Protein AF-A0A8J6IWS4-F1 (afdb_monomer_lite)

Organism: NCBI:txid2125989

Sequence (95 aa):
MKFKSLLAAAILIICGVIMYNRLGDLAYKLGFIEISQQTILQNTDKQQVKCRMFAWGFVDEIRLHNNYQKCISNYEQQGYKTVNIVNHSKVTNTN

Secondary structure (DSSP, 8-state):
-HHHHHHHHHHHHHHHHHHHHHHHHHHHHTTEEEEEEEEEEE-TT--EEEEEEEEEEE--HHHHHHHHHHHHHHHHHTT-EEEEEEE--------

pLDDT: mean 79.65, std 14.35, range [35.81, 95.81]

Radius of gyration: 21.72 Å; chains: 1; bounding box: 48×34×58 Å

Foldseek 3Di:
DVVVVVVVVVVVVVVVVVVVVVVVVVQVVVQFAFFWKWWWWAAPVRDIDIQIQ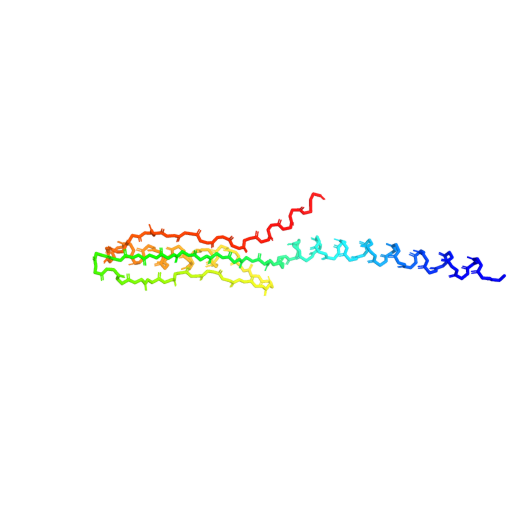GDGGRDDPVVSVVVSVVVVVVVVVVRIGTDDMDGPDPPPPPD

Structure (mmCIF, N/CA/C/O backbone):
data_AF-A0A8J6IWS4-F1
#
_entry.id   AF-A0A8J6IWS4-F1
#
loop_
_atom_site.group_PDB
_atom_site.id
_atom_site.type_symbol
_atom_site.label_atom_id
_atom_site.label_alt_id
_atom_site.label_comp_id
_atom_site.label_asym_id
_atom_site.label_entity_id
_atom_site.label_seq_id
_atom_site.pdbx_PDB_ins_code
_atom_site.Cartn_x
_atom_site.Cartn_y
_atom_site.Cartn_z
_atom_site.occupancy
_atom_site.B_iso_or_equiv
_atom_site.auth_seq_id
_atom_site.auth_comp_id
_atom_site.auth_asym_id
_atom_site.auth_atom_id
_atom_site.pdbx_PDB_model_num
ATOM 1 N N . MET A 1 1 ? 31.442 -20.571 -37.800 1.00 50.06 1 MET A N 1
ATOM 2 C CA . MET A 1 1 ? 30.156 -19.871 -38.053 1.00 50.06 1 MET A CA 1
ATOM 3 C C . MET A 1 1 ? 29.311 -19.640 -36.789 1.00 50.06 1 MET A C 1
ATOM 5 O O . MET A 1 1 ? 28.730 -18.573 -36.672 1.00 50.06 1 MET A O 1
ATOM 9 N N . LYS A 1 2 ? 29.287 -20.563 -35.809 1.00 59.34 2 LYS A N 1
ATOM 10 C CA . LYS A 1 2 ? 28.444 -20.467 -34.593 1.00 59.34 2 LYS A CA 1
ATOM 11 C C . LYS A 1 2 ? 28.809 -19.336 -33.609 1.00 59.34 2 LYS A C 1
ATOM 13 O O . LYS A 1 2 ? 27.914 -18.745 -33.023 1.00 59.34 2 LYS A O 1
ATOM 18 N N . PHE A 1 3 ? 30.090 -18.978 -33.473 1.00 58.66 3 PHE A N 1
ATOM 19 C CA . PHE A 1 3 ? 30.546 -17.976 -32.490 1.00 58.66 3 PHE A CA 1
ATOM 20 C C . PHE A 1 3 ? 30.018 -16.557 -32.766 1.00 58.66 3 PHE A C 1
ATOM 22 O O . PHE A 1 3 ? 29.576 -15.879 -31.849 1.00 58.66 3 PHE A O 1
ATOM 29 N N . LYS A 1 4 ? 29.973 -16.133 -34.040 1.00 66.75 4 LYS A N 1
ATOM 30 C CA . LYS A 1 4 ? 29.422 -14.821 -34.437 1.00 66.75 4 LYS A CA 1
ATOM 31 C C . LYS A 1 4 ? 27.919 -14.712 -34.134 1.00 66.75 4 LYS A C 1
ATOM 33 O O . LYS A 1 4 ? 27.463 -13.665 -33.693 1.00 66.75 4 LYS A O 1
ATOM 38 N N . SER A 1 5 ? 27.177 -15.809 -34.310 1.00 70.25 5 SER A N 1
ATOM 39 C CA . SER A 1 5 ? 25.746 -15.896 -33.974 1.00 70.25 5 SER A CA 1
ATOM 40 C C . SER A 1 5 ? 25.498 -15.863 -32.465 1.00 70.25 5 SER A C 1
ATOM 42 O O . SER A 1 5 ? 24.516 -15.278 -32.021 1.00 70.25 5 SER A O 1
ATOM 44 N N . LEU A 1 6 ? 26.384 -16.479 -31.681 1.00 75.25 6 LEU A N 1
ATOM 45 C CA . LEU A 1 6 ? 26.288 -16.528 -30.220 1.00 75.25 6 LEU A CA 1
ATOM 46 C C . LEU A 1 6 ? 26.627 -15.167 -29.595 1.00 75.25 6 LEU A C 1
ATOM 48 O O . LEU A 1 6 ? 25.956 -14.725 -28.669 1.00 75.25 6 LEU A O 1
ATOM 52 N N . LEU A 1 7 ? 27.610 -14.467 -30.167 1.00 81.06 7 LEU A N 1
ATOM 53 C CA . LEU A 1 7 ? 27.992 -13.118 -29.757 1.00 81.06 7 LEU A CA 1
ATOM 54 C C . LEU A 1 7 ? 26.895 -12.091 -30.085 1.00 81.06 7 LEU A C 1
ATOM 56 O O . LEU A 1 7 ? 26.564 -11.260 -29.247 1.00 81.06 7 LEU A O 1
ATOM 60 N N . ALA A 1 8 ? 26.270 -12.193 -31.264 1.00 84.19 8 ALA A N 1
ATOM 61 C CA . ALA A 1 8 ? 25.134 -11.347 -31.638 1.00 84.19 8 ALA A CA 1
ATOM 62 C C . ALA A 1 8 ? 23.910 -11.574 -30.730 1.00 84.19 8 ALA A C 1
ATOM 64 O O . ALA A 1 8 ? 23.275 -10.612 -30.301 1.00 84.19 8 ALA A O 1
ATOM 65 N N . ALA A 1 9 ? 23.611 -12.832 -30.385 1.00 84.00 9 ALA A N 1
ATOM 66 C CA . ALA A 1 9 ? 22.540 -13.159 -29.447 1.00 84.00 9 ALA A CA 1
ATOM 67 C C . ALA A 1 9 ? 22.821 -12.607 -28.039 1.00 84.00 9 ALA A C 1
ATOM 69 O O . ALA A 1 9 ? 21.936 -12.016 -27.426 1.00 84.00 9 ALA A O 1
ATOM 70 N N . ALA A 1 10 ? 24.059 -12.730 -27.549 1.00 86.62 10 ALA A N 1
ATOM 71 C CA . ALA A 1 10 ? 24.456 -12.172 -26.258 1.00 86.62 10 ALA A CA 1
ATOM 72 C C . ALA A 1 10 ? 24.317 -10.641 -26.225 1.00 86.62 10 ALA A C 1
ATOM 74 O O . ALA A 1 10 ? 23.781 -10.100 -25.262 1.00 86.62 10 ALA A O 1
ATOM 75 N N . ILE A 1 11 ? 24.724 -9.946 -27.293 1.00 88.56 11 ILE A N 1
ATOM 76 C CA . ILE A 1 11 ? 24.568 -8.488 -27.407 1.00 88.56 11 ILE A CA 1
ATOM 77 C C . ILE A 1 11 ? 23.088 -8.091 -27.387 1.00 88.56 11 ILE A C 1
ATOM 79 O O . ILE A 1 11 ? 22.724 -7.167 -26.666 1.00 88.56 11 ILE A O 1
ATOM 83 N N . LEU A 1 12 ? 22.220 -8.805 -28.110 1.00 88.44 12 LEU A N 1
ATOM 84 C CA . LEU A 1 12 ? 20.777 -8.537 -28.100 1.00 88.44 12 LEU A CA 1
ATOM 85 C C . LEU A 1 12 ? 20.155 -8.732 -26.716 1.00 88.44 12 LEU A C 1
ATOM 87 O O . LEU A 1 12 ? 19.342 -7.912 -26.296 1.00 88.44 12 LEU A O 1
ATOM 91 N N . ILE A 1 13 ? 20.560 -9.775 -25.989 1.00 88.94 13 ILE A N 1
ATOM 92 C CA . ILE A 1 13 ? 20.091 -10.020 -24.620 1.00 88.94 13 ILE A CA 1
ATOM 93 C C . ILE A 1 13 ? 20.554 -8.891 -23.694 1.00 88.94 13 ILE A C 1
ATOM 95 O O . ILE A 1 13 ? 19.746 -8.344 -22.948 1.00 88.94 13 ILE A O 1
ATOM 99 N N . ILE A 1 14 ? 21.826 -8.490 -23.777 1.00 88.44 14 ILE A N 1
ATOM 100 C CA . ILE A 1 14 ? 22.377 -7.391 -22.972 1.00 88.44 14 ILE A CA 1
ATOM 101 C C . ILE A 1 14 ? 21.646 -6.077 -23.282 1.00 88.44 14 ILE A C 1
ATOM 103 O O . ILE A 1 14 ? 21.211 -5.387 -22.361 1.00 88.44 14 ILE A O 1
ATOM 107 N N . CYS A 1 15 ? 21.438 -5.749 -24.559 1.00 86.06 15 CYS A N 1
ATOM 108 C CA . CYS A 1 15 ? 20.670 -4.573 -24.965 1.00 86.06 15 CYS A CA 1
ATOM 109 C C . CYS A 1 15 ? 19.221 -4.633 -24.468 1.00 86.06 15 CYS A C 1
ATOM 111 O O . CYS A 1 15 ? 18.717 -3.629 -23.971 1.00 86.06 15 CYS A O 1
ATOM 113 N N . GLY A 1 16 ? 18.571 -5.797 -24.544 1.00 86.06 16 GLY A N 1
ATOM 114 C CA . GLY A 1 16 ? 17.213 -5.996 -24.040 1.00 86.06 16 GLY A CA 1
ATOM 115 C C . GLY A 1 16 ? 17.108 -5.754 -22.534 1.00 86.06 16 GLY A C 1
ATOM 116 O O . GLY A 1 16 ? 16.215 -5.037 -22.089 1.00 86.06 16 GLY A O 1
ATOM 117 N N . VAL A 1 17 ? 18.061 -6.270 -21.753 1.00 83.50 17 VAL A N 1
ATOM 118 C CA . VAL A 1 17 ? 18.116 -6.060 -20.297 1.00 83.50 17 VAL A CA 1
ATOM 119 C C . VAL A 1 17 ? 18.366 -4.588 -19.955 1.00 83.50 17 VAL A C 1
ATOM 121 O O . VAL A 1 17 ? 17.699 -4.039 -19.079 1.00 83.50 17 VAL A O 1
ATOM 124 N N . ILE A 1 18 ? 19.284 -3.917 -20.658 1.00 82.12 18 ILE A N 1
ATOM 125 C CA . ILE A 1 18 ? 19.541 -2.483 -20.455 1.00 82.12 18 ILE A CA 1
ATOM 126 C C . ILE A 1 18 ? 18.284 -1.669 -20.780 1.00 82.12 18 ILE A C 1
ATOM 128 O O . ILE A 1 18 ? 17.900 -0.801 -19.999 1.00 82.12 18 ILE A O 1
ATOM 132 N N . MET A 1 19 ? 17.622 -1.958 -21.901 1.00 80.44 19 MET A N 1
ATOM 133 C CA . MET A 1 19 ? 16.430 -1.231 -22.329 1.00 80.44 19 MET A CA 1
ATOM 134 C C . MET A 1 19 ? 15.267 -1.438 -21.352 1.00 80.44 19 MET A C 1
ATOM 136 O O . MET A 1 19 ? 14.627 -0.466 -20.966 1.00 80.44 19 MET A O 1
ATOM 140 N N . TYR A 1 20 ? 15.053 -2.666 -20.872 1.00 78.00 20 TYR A N 1
ATOM 141 C CA . TYR A 1 20 ? 14.051 -2.974 -19.849 1.00 78.00 20 TYR A CA 1
ATOM 142 C C . TYR A 1 20 ? 14.272 -2.175 -18.556 1.00 78.00 20 TYR A C 1
ATOM 144 O O . TYR A 1 20 ? 13.345 -1.537 -18.058 1.00 78.00 20 TYR A O 1
ATOM 152 N N . ASN A 1 21 ? 15.509 -2.131 -18.053 1.00 76.25 21 ASN A N 1
ATOM 153 C CA . ASN A 1 21 ? 15.832 -1.359 -16.849 1.00 76.25 21 ASN A CA 1
ATOM 154 C C . ASN A 1 21 ? 15.621 0.150 -17.054 1.00 76.25 21 ASN A C 1
ATOM 156 O O . ASN A 1 21 ? 15.132 0.838 -16.160 1.00 76.25 21 ASN A O 1
ATOM 160 N N . ARG A 1 22 ? 15.937 0.674 -18.246 1.00 77.88 22 ARG A N 1
ATOM 161 C CA . ARG A 1 22 ? 15.709 2.088 -18.582 1.00 77.88 22 ARG A CA 1
ATOM 162 C C . ARG A 1 22 ? 14.227 2.428 -18.727 1.00 77.88 22 ARG A C 1
ATOM 164 O O . ARG A 1 22 ? 13.848 3.543 -18.391 1.00 77.88 22 ARG A O 1
ATOM 171 N N . LEU A 1 23 ? 13.400 1.497 -19.203 1.00 77.75 23 LEU A N 1
ATOM 172 C CA . LEU A 1 23 ? 11.956 1.701 -19.348 1.00 77.75 23 LEU A CA 1
ATOM 173 C C . LEU A 1 23 ? 11.251 1.843 -17.998 1.00 77.75 23 LEU A C 1
ATOM 175 O O . LEU A 1 23 ? 10.337 2.654 -17.900 1.00 77.75 23 LEU A O 1
ATOM 179 N N . GLY A 1 24 ? 11.690 1.117 -16.965 1.00 69.31 24 GLY A N 1
ATOM 180 C CA . GLY A 1 24 ? 11.164 1.287 -15.608 1.00 69.31 24 GLY A CA 1
ATOM 181 C C . GLY A 1 24 ? 11.391 2.707 -15.091 1.00 69.31 24 GLY A C 1
ATOM 182 O O . GLY A 1 24 ? 10.441 3.405 -14.751 1.00 69.31 24 GLY A O 1
ATOM 183 N N . ASP A 1 25 ? 12.640 3.168 -15.133 1.00 68.81 25 ASP A N 1
ATOM 184 C CA . ASP A 1 25 ? 13.020 4.512 -14.683 1.00 68.81 25 ASP A CA 1
ATOM 185 C C . ASP A 1 25 ? 12.338 5.624 -15.511 1.00 68.81 25 ASP A C 1
ATOM 187 O O . ASP A 1 25 ? 11.924 6.660 -14.988 1.00 68.81 25 ASP A O 1
ATOM 191 N N . LEU A 1 26 ? 12.142 5.390 -16.815 1.00 68.38 26 LEU A N 1
ATOM 192 C CA . LEU A 1 26 ? 11.383 6.295 -17.677 1.00 68.38 26 LEU A CA 1
ATOM 193 C C . LEU A 1 26 ? 9.895 6.327 -17.305 1.00 68.38 26 LEU A C 1
ATOM 195 O O . LEU A 1 26 ? 9.308 7.401 -17.264 1.00 68.38 26 LEU A O 1
ATOM 199 N N . ALA A 1 27 ? 9.287 5.174 -17.019 1.00 66.81 27 ALA A N 1
ATOM 200 C CA . ALA A 1 27 ? 7.892 5.088 -16.609 1.00 66.81 27 ALA A CA 1
ATOM 201 C C . ALA A 1 27 ? 7.663 5.876 -15.309 1.00 66.81 27 ALA A C 1
ATOM 203 O O . ALA A 1 27 ? 6.763 6.712 -15.275 1.00 66.81 27 ALA A O 1
ATOM 204 N N . TYR A 1 28 ? 8.536 5.725 -14.306 1.00 64.75 28 TYR A N 1
ATOM 205 C CA . TYR A 1 28 ? 8.487 6.525 -13.076 1.00 64.75 28 TYR A CA 1
ATOM 206 C C . TYR A 1 28 ? 8.638 8.026 -13.344 1.00 64.75 28 TYR A C 1
ATOM 208 O O . TYR A 1 28 ? 7.838 8.818 -12.849 1.00 64.75 28 TYR A O 1
ATOM 216 N N . LYS A 1 29 ? 9.601 8.432 -14.185 1.00 67.06 29 LYS A N 1
ATOM 217 C CA . LYS A 1 29 ? 9.774 9.845 -14.582 1.00 67.06 29 LYS A CA 1
ATOM 218 C C . LYS A 1 29 ? 8.575 10.414 -15.331 1.00 67.06 29 LYS A C 1
ATOM 220 O O . LYS A 1 29 ? 8.315 11.610 -15.243 1.00 67.06 29 LYS A O 1
ATOM 225 N N . LEU A 1 30 ? 7.850 9.576 -16.063 1.00 67.75 30 LEU A N 1
ATOM 226 C CA . LEU A 1 30 ? 6.626 9.965 -16.754 1.00 67.75 30 LEU A CA 1
ATOM 227 C C . LEU A 1 30 ? 5.401 9.966 -15.818 1.00 67.75 30 LEU A C 1
ATOM 229 O O . LEU A 1 30 ? 4.329 10.382 -16.245 1.00 67.75 30 LEU A O 1
ATOM 233 N N . GLY A 1 31 ? 5.545 9.545 -14.555 1.00 62.66 31 GLY A N 1
ATOM 234 C CA . GLY A 1 31 ? 4.472 9.509 -13.557 1.00 62.66 31 GLY A CA 1
ATOM 235 C C . GLY A 1 31 ? 3.730 8.173 -13.473 1.00 62.66 31 GLY A C 1
ATOM 236 O O . GLY A 1 31 ? 2.637 8.122 -12.916 1.00 62.66 31 GLY A O 1
ATOM 237 N N . PHE A 1 32 ? 4.278 7.097 -14.045 1.00 69.62 32 PHE A N 1
ATOM 238 C CA . PHE A 1 32 ? 3.762 5.740 -13.887 1.00 69.62 32 PHE A CA 1
ATOM 239 C C . PHE A 1 32 ? 4.186 5.196 -12.527 1.00 69.62 32 PHE A C 1
ATOM 241 O O . PHE A 1 32 ? 5.374 5.017 -12.261 1.00 69.62 32 PHE A O 1
ATOM 248 N N . ILE A 1 33 ? 3.215 4.929 -11.664 1.00 72.75 33 ILE A N 1
ATOM 249 C CA . ILE A 1 33 ? 3.468 4.563 -10.278 1.00 72.75 33 ILE A CA 1
ATOM 250 C C . ILE A 1 33 ? 2.633 3.336 -9.914 1.00 72.75 33 ILE A C 1
ATOM 252 O O . ILE A 1 33 ? 1.464 3.221 -10.287 1.00 72.75 33 ILE A O 1
ATOM 256 N N . GLU A 1 34 ? 3.245 2.422 -9.164 1.00 72.38 34 GLU A N 1
ATOM 257 C CA . GLU A 1 34 ? 2.569 1.324 -8.477 1.00 72.38 34 GLU A CA 1
ATOM 258 C C . GLU A 1 34 ? 2.572 1.627 -6.974 1.00 72.38 34 GLU A C 1
ATOM 260 O O . GLU A 1 34 ? 3.585 1.459 -6.295 1.00 72.38 34 GLU A O 1
ATOM 265 N N . ILE A 1 35 ? 1.445 2.109 -6.446 1.00 76.25 35 ILE A N 1
ATOM 266 C CA . ILE A 1 35 ? 1.267 2.344 -5.007 1.00 76.25 35 ILE A CA 1
ATOM 267 C C . ILE A 1 35 ? 0.108 1.489 -4.517 1.00 76.25 35 ILE A C 1
ATOM 269 O O . ILE A 1 35 ? -1.000 1.568 -5.045 1.00 76.25 35 ILE A O 1
ATOM 273 N N . SER A 1 36 ? 0.353 0.725 -3.453 1.00 81.00 36 SER A N 1
ATOM 274 C CA . SER A 1 36 ? -0.678 -0.007 -2.725 1.00 81.00 36 SER A CA 1
ATOM 275 C C . SER A 1 36 ? -0.484 0.154 -1.218 1.00 81.00 36 SER A C 1
ATOM 277 O O . SER A 1 36 ? 0.508 -0.310 -0.654 1.00 81.00 36 SER A O 1
ATOM 279 N N . GLN A 1 37 ? -1.446 0.777 -0.541 1.00 86.94 37 GLN A N 1
ATOM 280 C CA . GLN A 1 37 ? -1.498 0.849 0.923 1.00 86.94 37 GLN A CA 1
ATOM 281 C C . GLN A 1 37 ? -2.900 0.520 1.412 1.00 86.94 37 GLN A C 1
ATOM 283 O O . GLN A 1 37 ? -3.897 0.852 0.769 1.00 86.94 37 GLN A O 1
ATOM 288 N N . GLN A 1 38 ? -2.985 -0.129 2.565 1.00 89.56 38 GLN A N 1
ATOM 289 C CA . GLN A 1 38 ? -4.252 -0.464 3.187 1.00 89.56 38 GLN A CA 1
ATOM 290 C C . GLN A 1 38 ? -4.173 -0.265 4.697 1.00 89.56 38 GLN A C 1
ATOM 292 O O . GLN A 1 38 ? -3.372 -0.904 5.367 1.00 89.56 38 GLN A O 1
ATOM 297 N N . THR A 1 39 ? -5.079 0.534 5.247 1.00 92.50 39 THR A N 1
ATOM 298 C CA . THR A 1 39 ? -5.269 0.691 6.688 1.00 92.50 39 THR A CA 1
ATOM 299 C C . THR A 1 39 ? -6.574 0.023 7.097 1.00 92.50 39 THR A C 1
ATOM 301 O O . THR A 1 39 ? -7.624 0.233 6.485 1.00 92.50 39 THR A O 1
ATOM 304 N N . ILE A 1 40 ? -6.507 -0.795 8.143 1.00 91.94 40 ILE A N 1
ATOM 305 C CA . ILE A 1 40 ? -7.664 -1.392 8.804 1.00 91.94 40 ILE A CA 1
ATOM 306 C C . ILE A 1 40 ? -7.945 -0.569 10.057 1.00 91.94 40 ILE A C 1
ATOM 308 O O . ILE A 1 40 ? -7.071 -0.434 10.918 1.00 91.94 40 ILE A O 1
ATOM 312 N N . LEU A 1 41 ? -9.163 -0.041 10.163 1.00 91.81 41 LEU A N 1
ATOM 313 C CA . LEU A 1 41 ? -9.650 0.621 11.367 1.00 91.81 41 LEU A CA 1
ATOM 314 C C . LEU A 1 41 ? -10.728 -0.228 12.039 1.00 91.81 41 LEU A C 1
ATOM 316 O O . LEU A 1 41 ? -11.478 -0.932 11.363 1.00 91.81 41 LEU A O 1
ATOM 320 N N . GLN A 1 42 ? -10.805 -0.155 13.365 1.00 93.31 42 GLN A N 1
ATOM 321 C CA . GLN A 1 42 ? -11.760 -0.896 14.180 1.00 93.31 42 GLN A CA 1
ATOM 322 C C . GLN A 1 42 ? -12.406 0.007 15.236 1.00 93.31 42 GLN A C 1
ATOM 324 O O . GLN A 1 42 ? -11.707 0.785 15.882 1.00 93.31 42 GLN A O 1
ATOM 329 N N . ASN A 1 43 ? -13.723 -0.090 15.426 1.00 90.81 43 ASN A N 1
ATOM 330 C CA . ASN A 1 43 ? -14.431 0.617 16.502 1.00 90.81 43 ASN A CA 1
ATOM 331 C C . ASN A 1 43 ? -14.534 -0.230 17.788 1.00 90.81 43 ASN A C 1
ATOM 333 O O . ASN A 1 43 ? -14.079 -1.376 17.847 1.00 90.81 43 ASN A O 1
ATOM 337 N N . THR A 1 44 ? -15.148 0.331 18.832 1.00 88.69 44 THR A N 1
ATOM 338 C CA . THR A 1 44 ? -15.381 -0.346 20.122 1.00 88.69 44 THR A CA 1
ATOM 339 C C . THR A 1 44 ? -16.231 -1.611 19.999 1.00 88.69 44 THR A C 1
ATOM 341 O O . THR A 1 44 ? -16.009 -2.566 20.741 1.00 88.69 44 THR A O 1
ATOM 344 N N . ASP A 1 45 ? -17.122 -1.663 19.007 1.00 91.56 45 ASP A N 1
ATOM 345 C CA . ASP A 1 45 ? -17.985 -2.814 18.710 1.00 91.56 45 ASP A CA 1
ATOM 346 C C . ASP A 1 45 ? -17.285 -3.878 17.846 1.00 91.56 45 ASP A C 1
ATOM 348 O O . ASP A 1 45 ? -17.916 -4.795 17.317 1.00 91.56 45 ASP A O 1
ATOM 352 N N . LYS A 1 46 ? -15.958 -3.766 17.694 1.00 88.88 46 LYS A N 1
ATOM 353 C CA . LYS A 1 46 ? -15.089 -4.645 16.898 1.00 88.88 46 LYS A CA 1
ATOM 354 C C . LYS A 1 46 ? -15.401 -4.668 15.398 1.00 88.88 46 LYS A C 1
ATOM 356 O O . LYS A 1 46 ? -14.820 -5.498 14.693 1.00 88.88 46 LYS A O 1
ATOM 361 N N . GLN A 1 47 ? -16.227 -3.758 14.886 1.00 91.19 47 GLN A N 1
ATOM 362 C CA . GLN A 1 47 ? -16.484 -3.615 13.454 1.00 91.19 47 GLN A CA 1
ATOM 363 C C . GLN A 1 47 ? -15.234 -3.091 12.757 1.00 91.19 47 GLN A C 1
ATOM 365 O O . GLN A 1 47 ? -14.613 -2.139 13.226 1.00 91.19 47 GLN A O 1
ATOM 370 N N . GLN A 1 48 ? -14.864 -3.721 11.643 1.00 91.69 48 GLN A N 1
ATOM 371 C CA . GLN A 1 48 ? -13.655 -3.385 10.897 1.00 91.69 48 GLN A CA 1
ATOM 372 C C . GLN A 1 48 ? -13.990 -2.748 9.555 1.00 91.69 48 GLN A C 1
ATOM 374 O O . GLN A 1 48 ? -14.790 -3.278 8.784 1.00 91.69 48 GLN A O 1
ATOM 379 N N . VAL A 1 49 ? -13.297 -1.659 9.246 1.00 92.31 49 VAL A N 1
ATOM 380 C CA . VAL A 1 49 ? -13.351 -0.976 7.952 1.00 92.31 49 VAL A CA 1
ATOM 381 C C . VAL A 1 49 ? -11.957 -0.930 7.342 1.00 92.31 49 VAL A C 1
ATOM 383 O O . VAL A 1 49 ? -10.948 -0.885 8.047 1.00 92.31 49 VAL A O 1
ATOM 386 N N . LYS A 1 50 ? -11.887 -0.986 6.011 1.00 92.25 50 LYS A N 1
ATOM 387 C CA . LYS A 1 50 ? -10.624 -1.019 5.266 1.00 92.25 50 LYS A CA 1
ATOM 388 C C . LYS A 1 50 ? -10.548 0.195 4.350 1.00 92.25 50 LYS A C 1
ATOM 390 O O . LYS A 1 50 ? -11.266 0.256 3.356 1.00 92.25 50 LYS A O 1
ATOM 395 N N . CYS A 1 51 ? -9.649 1.122 4.655 1.00 92.06 51 CYS A N 1
ATOM 396 C CA . CYS A 1 51 ? -9.257 2.183 3.735 1.00 92.06 51 CYS A CA 1
ATOM 397 C C . CYS A 1 51 ? -8.103 1.662 2.881 1.00 92.06 51 CYS A C 1
ATOM 399 O O . CYS A 1 51 ? -7.120 1.164 3.420 1.00 92.06 51 CYS A O 1
ATOM 401 N N . ARG A 1 52 ? -8.228 1.723 1.553 1.00 89.00 52 ARG A N 1
ATOM 402 C CA . ARG A 1 52 ? -7.218 1.212 0.611 1.00 89.00 52 ARG A CA 1
ATOM 403 C C . ARG A 1 52 ? -6.901 2.280 -0.422 1.00 89.00 52 ARG A C 1
ATOM 405 O O . ARG A 1 52 ? -7.825 2.856 -0.989 1.00 89.00 52 ARG A O 1
ATOM 412 N N . MET A 1 53 ? -5.621 2.502 -0.684 1.00 86.81 53 MET A N 1
ATOM 413 C CA . MET A 1 53 ? -5.153 3.198 -1.873 1.00 86.81 53 MET A CA 1
ATOM 414 C C . MET A 1 53 ? -4.502 2.159 -2.779 1.00 86.81 53 MET A C 1
ATOM 416 O O . MET A 1 53 ? -3.655 1.390 -2.332 1.00 86.81 53 MET A O 1
ATOM 420 N N . PHE A 1 54 ? -4.921 2.125 -4.036 1.00 82.25 54 PHE A N 1
ATOM 421 C CA . PHE A 1 54 ? -4.266 1.343 -5.069 1.00 82.25 54 PHE A CA 1
ATOM 422 C C . PHE A 1 54 ? -4.235 2.177 -6.338 1.00 82.25 54 PHE A C 1
ATOM 424 O O . PHE A 1 54 ? -5.271 2.697 -6.760 1.00 82.25 54 PHE A O 1
ATOM 431 N N . ALA A 1 55 ? -3.062 2.286 -6.938 1.00 80.12 55 ALA A N 1
ATOM 432 C CA . ALA A 1 55 ? -2.909 2.820 -8.272 1.00 80.12 55 ALA A CA 1
ATOM 433 C C . ALA A 1 55 ? -1.812 2.069 -9.011 1.00 80.12 55 ALA A C 1
ATOM 435 O O . ALA A 1 55 ? -0.799 1.681 -8.429 1.00 80.12 55 ALA A O 1
ATOM 436 N N . TRP A 1 56 ? -2.059 1.886 -10.302 1.00 75.12 56 TRP A N 1
ATOM 437 C CA . TRP A 1 56 ? -1.132 1.303 -11.251 1.00 75.12 56 TRP A CA 1
ATOM 438 C C . TRP A 1 56 ? -1.296 2.057 -12.567 1.00 75.12 56 TRP A C 1
ATOM 440 O O . TRP A 1 56 ? -2.341 1.956 -13.212 1.00 75.12 56 TRP A O 1
ATOM 450 N N . GLY A 1 57 ? -0.319 2.894 -12.911 1.00 74.88 57 GLY A N 1
ATOM 451 C CA . GLY A 1 57 ? -0.389 3.766 -14.084 1.00 74.88 57 GLY A CA 1
ATOM 452 C C . GLY A 1 57 ? -0.027 5.216 -13.790 1.00 74.88 57 GLY A C 1
ATOM 453 O O . GLY A 1 57 ? 0.565 5.522 -12.758 1.00 74.88 57 GLY A O 1
ATOM 454 N N . PHE A 1 58 ? -0.404 6.108 -14.707 1.00 71.94 58 PHE A N 1
ATOM 455 C CA . PHE A 1 58 ? -0.263 7.554 -14.536 1.00 71.94 58 PHE A CA 1
ATOM 456 C C . PHE A 1 58 ? -1.315 8.067 -13.557 1.00 71.94 58 PHE A C 1
ATOM 458 O O . PHE A 1 58 ? -2.494 8.169 -13.905 1.00 71.94 58 PHE A O 1
ATOM 465 N N . VAL A 1 59 ? -0.904 8.359 -12.325 1.00 72.69 59 VAL A N 1
ATOM 466 C CA . VAL A 1 59 ? -1.822 8.795 -11.272 1.00 72.69 59 VAL A CA 1
ATOM 467 C C . VAL A 1 59 ? -1.317 10.057 -10.587 1.00 72.69 59 VAL A C 1
ATOM 469 O O . VAL A 1 59 ? -0.126 10.241 -10.369 1.00 72.69 59 VAL A O 1
ATOM 472 N N . ASP A 1 60 ? -2.254 10.922 -10.214 1.00 80.56 60 ASP A N 1
ATOM 473 C CA . ASP A 1 60 ? -1.991 12.037 -9.310 1.00 80.56 60 ASP A CA 1
ATOM 474 C C . ASP A 1 60 ? -1.845 11.487 -7.880 1.00 80.56 60 ASP A C 1
ATOM 476 O O . ASP A 1 60 ? -2.842 11.190 -7.20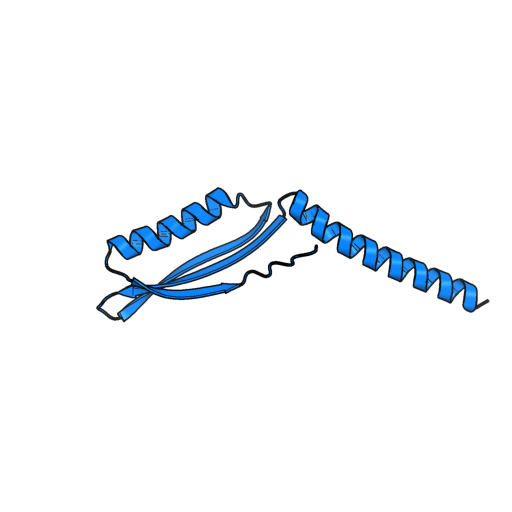8 1.00 80.56 60 ASP A O 1
ATOM 480 N N . GLU A 1 61 ? -0.595 11.301 -7.444 1.00 77.50 61 GLU A N 1
ATOM 481 C CA . GLU A 1 61 ? -0.243 10.780 -6.116 1.00 77.50 61 GLU A CA 1
ATOM 482 C C . GLU A 1 61 ? -0.890 11.586 -4.989 1.00 77.50 61 GLU A C 1
ATOM 484 O O . GLU A 1 61 ? -1.397 11.008 -4.027 1.00 77.50 61 GLU A O 1
ATOM 489 N N . ILE A 1 62 ? -0.922 12.916 -5.121 1.00 82.31 62 ILE A N 1
ATOM 490 C CA . ILE A 1 62 ? -1.437 13.820 -4.091 1.00 82.31 62 ILE A CA 1
ATOM 491 C C . ILE A 1 62 ? -2.935 13.595 -3.930 1.00 82.31 62 ILE A C 1
ATOM 493 O O . ILE A 1 62 ? -3.438 13.456 -2.813 1.00 82.31 62 ILE A O 1
ATOM 497 N N . ARG A 1 63 ? -3.670 13.514 -5.043 1.00 85.38 63 ARG A N 1
ATOM 498 C CA . ARG A 1 63 ? -5.112 13.254 -5.004 1.00 85.38 63 ARG A CA 1
ATOM 499 C C . ARG A 1 63 ? -5.423 11.870 -4.439 1.00 85.38 63 ARG A C 1
ATOM 501 O O . ARG A 1 63 ? -6.356 11.734 -3.644 1.00 85.38 63 ARG A O 1
ATOM 508 N N . LEU A 1 64 ? -4.654 10.854 -4.829 1.00 85.38 64 LEU A N 1
ATOM 509 C CA . LEU A 1 64 ? -4.823 9.488 -4.336 1.00 85.38 64 LEU A CA 1
ATOM 510 C C . LEU A 1 64 ? -4.560 9.401 -2.826 1.00 85.38 64 LEU A C 1
ATOM 512 O O . LEU A 1 64 ? -5.375 8.844 -2.086 1.00 85.38 64 LEU A O 1
ATOM 516 N N . HIS A 1 65 ? -3.472 10.018 -2.364 1.00 87.69 65 HIS A N 1
ATOM 517 C CA . HIS A 1 65 ? -3.111 10.074 -0.954 1.00 87.69 65 HIS A CA 1
ATOM 518 C C . HIS A 1 65 ? -4.143 10.859 -0.137 1.00 87.69 65 HIS A C 1
ATOM 520 O O . HIS A 1 65 ? -4.586 10.395 0.911 1.00 87.69 65 HIS A O 1
ATOM 526 N N . ASN A 1 66 ? -4.611 12.003 -0.640 1.00 91.44 66 ASN A N 1
ATOM 527 C CA . ASN A 1 66 ? -5.635 12.803 0.031 1.00 91.44 66 ASN A CA 1
ATOM 528 C C . ASN A 1 66 ? -6.945 12.033 0.217 1.00 91.44 66 ASN A C 1
ATOM 530 O O . ASN A 1 66 ? -7.554 12.105 1.282 1.00 91.44 66 ASN A O 1
ATOM 534 N N . ASN A 1 67 ? -7.386 11.277 -0.790 1.00 90.38 67 ASN A N 1
ATOM 535 C CA . ASN A 1 67 ? -8.595 10.460 -0.676 1.00 90.38 67 ASN A CA 1
ATOM 536 C C . ASN A 1 67 ? -8.430 9.336 0.356 1.00 90.38 67 ASN A C 1
ATOM 538 O O . ASN A 1 67 ? -9.356 9.049 1.116 1.00 90.38 67 ASN A O 1
ATOM 542 N N . TYR A 1 68 ? -7.243 8.735 0.417 1.00 92.38 68 TYR A N 1
ATOM 543 C CA . TYR A 1 68 ? -6.913 7.729 1.419 1.00 92.38 68 TYR A CA 1
ATOM 544 C C . TYR A 1 68 ? -6.915 8.294 2.844 1.00 92.38 68 TYR A C 1
ATOM 546 O O . TYR A 1 68 ? -7.572 7.734 3.722 1.00 92.38 68 TYR A O 1
ATOM 554 N N . GLN A 1 69 ? -6.260 9.436 3.063 1.00 93.19 69 GLN A N 1
ATOM 555 C CA . GLN A 1 69 ? -6.239 10.105 4.367 1.00 93.19 69 GLN A CA 1
ATOM 556 C C . GLN A 1 69 ? -7.631 10.580 4.787 1.00 93.19 69 GLN A C 1
ATOM 558 O O . GLN A 1 69 ? -8.011 10.423 5.944 1.00 93.19 69 GLN A O 1
ATOM 563 N N . LYS A 1 70 ? -8.444 11.080 3.846 1.00 95.50 70 LYS A N 1
ATOM 564 C CA . LYS A 1 70 ? -9.854 11.410 4.106 1.00 95.50 70 LYS A CA 1
ATOM 565 C C . LYS A 1 70 ? -10.653 10.195 4.569 1.00 95.50 70 LYS A C 1
ATOM 567 O O . LYS A 1 70 ? -11.458 10.330 5.482 1.00 95.50 70 LYS A O 1
ATOM 572 N N . CYS A 1 71 ? -10.432 9.018 3.977 1.00 93.62 71 CYS A N 1
ATOM 573 C CA . CYS A 1 71 ? -11.087 7.786 4.422 1.00 93.62 71 CYS A CA 1
ATOM 574 C C . CYS A 1 71 ? -10.753 7.483 5.888 1.00 93.62 71 CYS A C 1
ATOM 576 O O . CYS A 1 71 ? -11.664 7.306 6.691 1.00 93.62 71 CYS A O 1
ATOM 578 N N . ILE A 1 72 ? -9.464 7.486 6.242 1.00 94.25 72 ILE A N 1
ATOM 579 C CA . ILE A 1 72 ? -8.996 7.229 7.613 1.00 94.25 72 ILE A CA 1
ATOM 580 C C . ILE A 1 72 ? -9.595 8.261 8.573 1.00 94.25 72 ILE A C 1
ATOM 582 O O . ILE A 1 72 ? -10.269 7.886 9.528 1.00 94.25 72 ILE A O 1
ATOM 586 N N . SER A 1 73 ? -9.435 9.549 8.264 1.00 94.88 73 SER A N 1
ATOM 587 C CA . SER A 1 73 ? -9.905 10.652 9.105 1.00 94.88 73 SER A CA 1
ATOM 588 C C 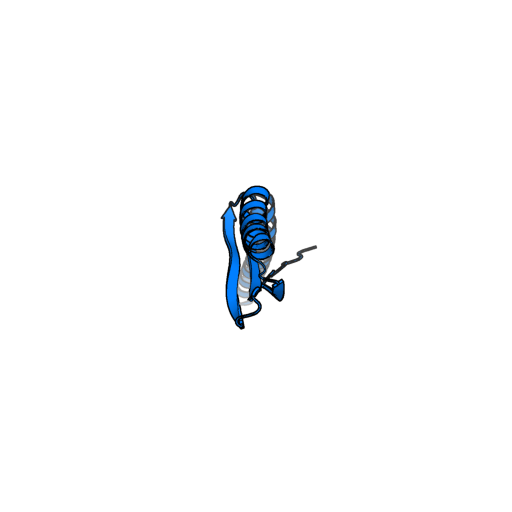. SER A 1 73 ? -11.418 10.608 9.341 1.00 94.88 73 SER A C 1
ATOM 590 O O . SER A 1 73 ? -11.867 10.773 10.474 1.00 94.88 73 SER A O 1
ATOM 592 N N . ASN A 1 74 ? -12.215 10.308 8.309 1.00 95.81 74 ASN A N 1
ATOM 593 C CA . ASN A 1 74 ? -13.667 10.187 8.444 1.00 95.81 74 ASN A CA 1
ATOM 594 C C . ASN A 1 74 ? -14.072 9.070 9.415 1.00 95.81 74 ASN A C 1
ATOM 596 O O . ASN A 1 74 ? -15.042 9.232 10.155 1.00 95.81 74 ASN A O 1
ATOM 600 N N . TYR A 1 75 ? -13.365 7.937 9.411 1.00 93.75 75 TYR A N 1
ATOM 601 C CA . TYR A 1 75 ? -13.651 6.833 10.329 1.00 93.75 75 TYR A CA 1
ATOM 602 C C . TYR A 1 75 ? -13.103 7.093 11.736 1.00 93.75 75 TYR A C 1
ATOM 604 O O . TYR A 1 75 ? -13.762 6.743 12.714 1.00 93.75 75 TYR A O 1
ATOM 612 N N . GLU A 1 76 ? -11.962 7.768 11.866 1.00 92.31 76 GLU A N 1
ATOM 613 C CA . GLU A 1 76 ? -11.439 8.197 13.169 1.00 92.31 76 GLU A CA 1
ATOM 614 C C . GLU A 1 76 ? -12.390 9.171 13.880 1.00 92.31 76 GLU A C 1
ATOM 616 O O . GLU A 1 76 ? -12.654 9.013 15.072 1.00 92.31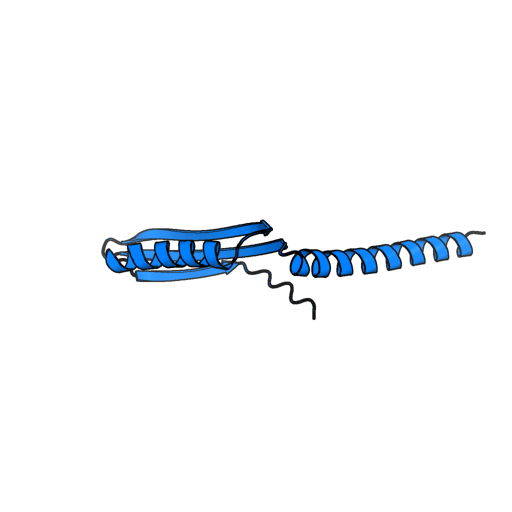 76 GLU A O 1
ATOM 621 N N . GLN A 1 77 ? -13.007 10.102 13.143 1.00 94.31 77 GLN A N 1
ATOM 622 C CA . GLN A 1 77 ? -14.060 10.984 13.672 1.00 94.31 77 GLN A CA 1
ATOM 623 C C . GLN A 1 77 ? -15.319 10.227 14.127 1.00 94.31 77 GLN A C 1
ATOM 625 O O . GLN A 1 77 ? -16.041 10.702 14.999 1.00 94.31 77 GLN A O 1
ATOM 630 N N . GLN A 1 78 ? -15.574 9.042 13.569 1.00 92.38 78 GLN A N 1
ATOM 631 C CA . GLN A 1 78 ? -16.676 8.156 13.964 1.00 92.38 78 GLN A CA 1
ATOM 632 C C . GLN A 1 78 ? -16.300 7.212 15.121 1.00 92.38 78 GLN A C 1
ATOM 634 O O . GLN A 1 78 ? -17.080 6.330 15.473 1.00 92.38 78 GLN A O 1
ATOM 639 N N . GLY A 1 79 ? -15.110 7.366 15.712 1.00 89.75 79 GLY A N 1
ATOM 640 C CA . GLY A 1 79 ? -14.654 6.561 16.848 1.00 89.75 79 GLY A CA 1
ATOM 641 C C . GLY A 1 79 ? -13.971 5.243 16.471 1.00 89.75 79 GLY A C 1
ATOM 642 O O . GLY A 1 79 ? -13.695 4.426 17.353 1.00 89.75 79 GLY A O 1
ATOM 643 N N . TYR A 1 80 ? -13.665 5.021 15.189 1.00 94.19 80 TYR A N 1
ATOM 644 C CA . TYR A 1 80 ? -12.792 3.923 14.780 1.00 94.19 80 TYR A CA 1
ATOM 645 C C . TYR A 1 80 ? -11.332 4.273 15.088 1.00 94.19 80 TYR A C 1
ATOM 647 O O . TYR A 1 80 ? -10.921 5.425 15.023 1.00 94.19 80 TYR A O 1
ATOM 655 N N . LYS A 1 81 ? -10.519 3.269 15.405 1.00 91.75 81 LYS A N 1
ATOM 656 C CA . LYS A 1 81 ? -9.079 3.417 15.627 1.00 91.75 81 LYS A CA 1
ATOM 657 C C . LYS A 1 81 ? -8.312 2.572 14.634 1.00 91.75 81 LYS A C 1
ATOM 659 O O . LYS A 1 81 ? -8.714 1.451 14.330 1.00 91.75 81 LYS A O 1
ATOM 664 N N . THR A 1 82 ? -7.190 3.088 14.155 1.00 90.50 82 THR A N 1
ATOM 665 C CA . THR A 1 82 ? -6.274 2.319 13.313 1.00 90.50 82 THR A CA 1
ATOM 666 C C . THR A 1 82 ? -5.725 1.123 14.096 1.00 90.50 82 THR A C 1
ATOM 668 O O . THR A 1 82 ? -5.108 1.296 15.144 1.00 90.50 82 THR A O 1
ATOM 671 N N . VAL A 1 83 ? -5.961 -0.091 13.591 1.00 91.44 83 VAL A N 1
ATOM 672 C CA . VAL A 1 83 ? -5.495 -1.345 14.213 1.00 91.44 83 VAL A CA 1
ATOM 673 C C . VAL A 1 83 ? -4.415 -2.046 13.402 1.00 91.44 83 VAL A C 1
ATOM 675 O O . VAL A 1 83 ? -3.629 -2.804 13.962 1.00 91.44 83 VAL A O 1
ATOM 678 N N . ASN A 1 84 ? -4.361 -1.817 12.088 1.00 88.06 84 ASN A N 1
ATOM 679 C CA . ASN A 1 84 ? -3.331 -2.399 11.237 1.00 88.06 84 ASN A CA 1
ATOM 680 C C . ASN A 1 84 ? -3.075 -1.523 10.006 1.00 88.06 84 ASN A C 1
ATOM 682 O O . ASN A 1 84 ? -4.016 -0.980 9.426 1.00 88.06 84 ASN A O 1
ATOM 686 N N . ILE A 1 85 ? -1.814 -1.429 9.592 1.00 85.06 85 ILE A N 1
ATOM 687 C CA . ILE A 1 85 ? -1.378 -0.753 8.372 1.00 85.06 85 ILE A CA 1
ATOM 688 C C . ILE A 1 85 ? -0.590 -1.770 7.549 1.00 85.06 85 ILE A C 1
ATOM 690 O O . ILE A 1 85 ? 0.476 -2.232 7.950 1.00 85.06 85 ILE A O 1
ATOM 694 N N . VAL A 1 86 ? -1.125 -2.116 6.386 1.00 81.50 86 VAL A N 1
ATOM 695 C CA . VAL A 1 86 ? -0.506 -3.014 5.419 1.00 81.50 86 VAL A CA 1
ATOM 696 C C . VAL A 1 86 ? 0.036 -2.170 4.272 1.00 81.50 86 VAL A C 1
ATOM 698 O O . VAL A 1 86 ? -0.720 -1.634 3.460 1.00 81.50 86 VAL A O 1
ATOM 701 N N . ASN A 1 87 ? 1.360 -2.065 4.200 1.00 72.75 87 ASN A N 1
ATOM 702 C CA . ASN A 1 87 ? 2.050 -1.382 3.113 1.00 72.75 87 ASN A CA 1
ATOM 703 C C . ASN A 1 87 ? 2.511 -2.412 2.079 1.00 72.75 87 ASN A C 1
ATOM 705 O O . ASN A 1 87 ? 3.389 -3.224 2.355 1.00 72.75 87 ASN A 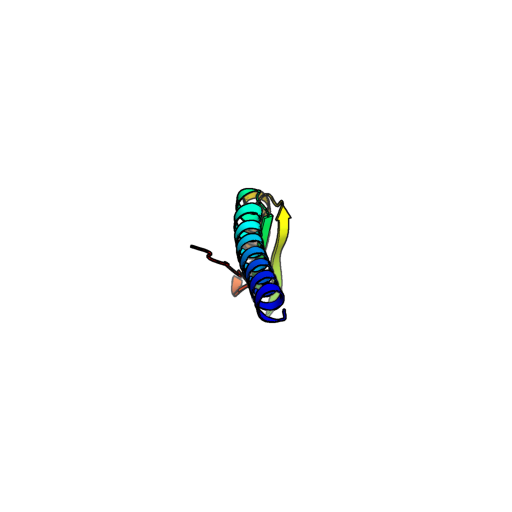O 1
ATOM 709 N N . HIS A 1 88 ? 1.941 -2.350 0.877 1.00 58.81 88 HIS A N 1
ATOM 710 C CA . HIS A 1 88 ? 2.425 -3.071 -0.299 1.00 58.81 88 HIS A CA 1
ATOM 711 C C . HIS A 1 88 ? 3.060 -2.069 -1.264 1.00 58.81 88 HIS A C 1
ATOM 713 O O . HIS A 1 88 ? 2.663 -1.936 -2.416 1.00 58.81 88 HIS A O 1
ATOM 719 N N . SER A 1 89 ? 4.057 -1.331 -0.787 1.00 53.09 89 SER A N 1
ATOM 720 C CA . SER A 1 89 ? 4.897 -0.544 -1.678 1.00 53.09 89 SER A CA 1
ATOM 721 C C . SER A 1 89 ? 6.019 -1.448 -2.173 1.00 53.09 89 SER A C 1
ATOM 723 O O . SER A 1 89 ? 6.994 -1.677 -1.457 1.00 53.09 89 SER A O 1
ATOM 725 N N . LYS A 1 90 ? 5.928 -1.936 -3.415 1.00 47.94 90 LYS A N 1
ATOM 726 C CA . LYS A 1 90 ? 7.157 -2.182 -4.173 1.00 47.94 90 LYS A CA 1
ATOM 727 C C . LYS A 1 90 ? 7.722 -0.809 -4.506 1.00 47.94 90 LYS A C 1
ATOM 729 O O . LYS A 1 90 ? 7.508 -0.275 -5.585 1.00 47.94 90 LYS A O 1
ATOM 734 N N . VAL A 1 91 ? 8.435 -0.223 -3.548 1.00 46.34 91 VAL A N 1
ATOM 73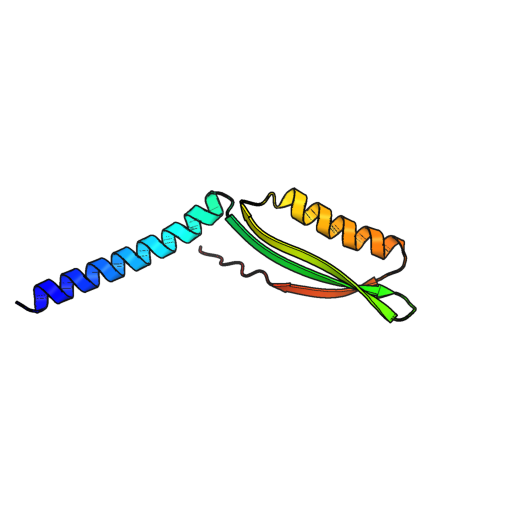5 C CA . VAL A 1 91 ? 9.432 0.785 -3.886 1.00 46.34 91 VAL A CA 1
ATOM 736 C C . VAL A 1 91 ? 10.513 -0.001 -4.618 1.00 46.34 91 VAL A C 1
ATOM 738 O O . VAL A 1 91 ? 11.447 -0.508 -4.000 1.00 46.34 91 VAL A O 1
ATOM 741 N N . THR A 1 92 ? 10.366 -0.201 -5.928 1.00 43.53 92 THR A N 1
ATOM 742 C CA . THR A 1 92 ? 11.525 -0.488 -6.773 1.00 43.53 92 THR A CA 1
ATOM 743 C C . THR A 1 92 ? 12.348 0.786 -6.773 1.00 43.53 92 THR A C 1
ATOM 745 O O . THR A 1 92 ? 12.245 1.631 -7.652 1.00 43.53 92 THR A O 1
ATOM 748 N N . ASN A 1 93 ? 13.108 0.944 -5.693 1.00 39.59 93 ASN A N 1
ATOM 749 C CA . ASN A 1 93 ? 14.243 1.828 -5.618 1.00 39.59 93 ASN A CA 1
ATOM 750 C C . ASN A 1 93 ? 15.258 1.277 -6.622 1.00 39.59 93 ASN A C 1
ATOM 752 O O . ASN A 1 93 ? 16.048 0.388 -6.310 1.00 39.59 93 ASN A O 1
ATOM 756 N N . THR A 1 94 ? 15.154 1.727 -7.865 1.00 39.50 94 THR A N 1
ATOM 757 C CA . THR A 1 94 ? 16.283 1.724 -8.783 1.00 39.50 94 THR A CA 1
ATOM 758 C C . THR A 1 94 ? 17.023 3.034 -8.558 1.00 39.50 94 THR A C 1
ATOM 760 O O . THR A 1 94 ? 16.663 4.052 -9.145 1.00 39.50 94 THR A O 1
ATOM 763 N N . ASN A 1 95 ? 17.997 2.990 -7.640 1.00 35.81 95 ASN A N 1
ATOM 764 C CA . ASN A 1 95 ? 19.171 3.870 -7.661 1.00 35.81 95 ASN A CA 1
ATOM 765 C C . ASN A 1 95 ? 19.762 3.957 -9.074 1.00 35.81 95 ASN A C 1
ATOM 767 O O . ASN A 1 95 ? 19.769 2.909 -9.768 1.00 35.81 95 ASN A O 1
#